Protein AF-A0A9X8E7H4-F1 (afdb_monomer_lite)

Foldseek 3Di:
DDPVLVVLLVVLVVVCCVVPNDVVSCVVLVPDDPVVNSVVSVVSSVVVVVVVVVVVVVVVVVVVVVVVVVVVVVVVVVVVVVVVVVVVVVVVVVVVVVVVVVVVVVVD

Organism: Aphanomyces astaci (NCBI:txid112090)

Structure (mmCIF, N/CA/C/O backbone):
data_AF-A0A9X8E7H4-F1
#
_entry.id   AF-A0A9X8E7H4-F1
#
loop_
_atom_site.group_PDB
_atom_site.id
_atom_site.type_symbol
_atom_site.label_atom_id
_atom_site.label_alt_id
_atom_site.label_comp_id
_atom_site.label_asym_id
_atom_site.label_entity_id
_atom_site.label_seq_id
_atom_site.pdbx_PDB_ins_code
_atom_site.Cartn_x
_atom_site.Cartn_y
_atom_site.Cartn_z
_atom_site.occupancy
_atom_site.B_iso_or_equiv
_atom_site.auth_seq_id
_atom_site.auth_comp_id
_atom_site.auth_asym_id
_atom_site.auth_atom_id
_atom_site.pdbx_PDB_model_num
ATOM 1 N N . MET A 1 1 ? 21.633 22.106 -19.760 1.00 51.38 1 MET A N 1
ATOM 2 C CA . MET A 1 1 ? 20.749 21.071 -19.179 1.00 51.38 1 MET A CA 1
ATOM 3 C C . MET A 1 1 ? 20.787 21.200 -17.662 1.00 51.38 1 MET A C 1
ATOM 5 O O . MET A 1 1 ? 21.859 21.450 -17.130 1.00 51.38 1 MET A O 1
ATOM 9 N N . SER A 1 2 ? 19.631 21.154 -16.993 1.00 61.97 2 SER A N 1
ATOM 10 C CA . SER A 1 2 ? 19.512 21.359 -15.537 1.00 61.97 2 SER A CA 1
ATOM 11 C C . SER A 1 2 ? 20.089 20.170 -14.757 1.00 61.97 2 SER A C 1
ATOM 13 O O . SER A 1 2 ? 19.876 19.029 -15.159 1.00 61.97 2 SER A O 1
ATOM 15 N N . SER A 1 3 ? 20.771 20.429 -13.635 1.00 61.28 3 SER A N 1
ATOM 16 C CA . SER A 1 3 ? 21.384 19.415 -12.752 1.00 61.28 3 SER A CA 1
ATOM 17 C C . SER A 1 3 ? 20.412 18.290 -12.350 1.00 61.28 3 SER A C 1
ATOM 19 O O . SER A 1 3 ? 20.781 17.118 -12.301 1.00 61.28 3 SER A O 1
ATOM 21 N N . THR A 1 4 ? 19.132 18.625 -12.162 1.00 61.19 4 THR A N 1
ATOM 22 C CA . THR A 1 4 ? 18.055 17.680 -11.823 1.00 61.19 4 THR A CA 1
ATOM 23 C C . THR A 1 4 ? 17.828 16.618 -12.900 1.00 61.19 4 THR A C 1
ATOM 25 O O . THR A 1 4 ? 17.573 15.463 -12.577 1.00 61.19 4 THR A O 1
ATOM 28 N N . ASN A 1 5 ? 17.962 16.981 -14.178 1.00 69.31 5 ASN A N 1
ATOM 29 C CA . ASN A 1 5 ? 1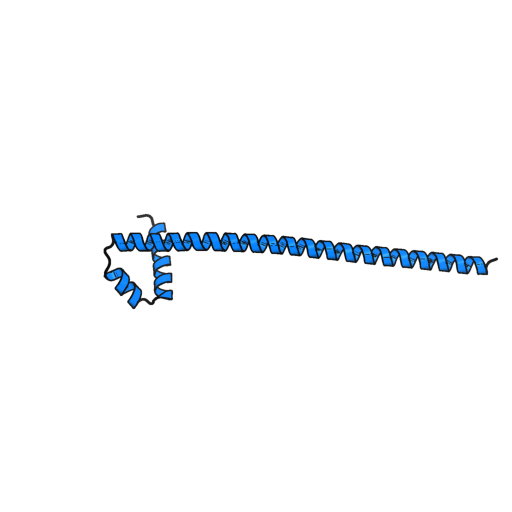7.746 16.056 -15.292 1.00 69.31 5 ASN A CA 1
ATOM 30 C C . ASN A 1 5 ? 18.864 14.992 -15.332 1.00 69.31 5 ASN A C 1
ATOM 32 O O . ASN A 1 5 ? 18.600 13.806 -15.495 1.00 69.31 5 ASN A O 1
ATOM 36 N N . THR A 1 6 ? 20.101 15.391 -15.018 1.00 78.06 6 THR A N 1
ATOM 37 C CA . THR A 1 6 ? 21.241 14.471 -14.900 1.00 78.06 6 THR A CA 1
ATOM 38 C C . THR A 1 6 ? 21.074 13.470 -13.753 1.00 78.06 6 THR A C 1
ATOM 40 O O . THR A 1 6 ? 21.376 12.295 -13.930 1.00 78.06 6 THR A O 1
ATOM 43 N N . ILE A 1 7 ? 20.580 13.898 -12.585 1.00 84.00 7 ILE A N 1
ATOM 44 C CA . ILE A 1 7 ? 20.394 13.006 -11.423 1.00 84.00 7 ILE A CA 1
ATOM 45 C C . ILE A 1 7 ? 19.348 11.929 -11.720 1.00 84.00 7 ILE A C 1
ATOM 47 O O . ILE A 1 7 ? 19.594 10.747 -11.484 1.00 84.00 7 ILE A O 1
ATOM 51 N N . VAL A 1 8 ? 18.197 12.325 -12.267 1.00 79.94 8 VAL A N 1
ATOM 52 C CA . VAL A 1 8 ? 17.114 11.385 -12.587 1.00 79.94 8 VAL A CA 1
ATOM 53 C C . VAL A 1 8 ? 17.553 10.399 -13.666 1.00 79.94 8 VAL A C 1
ATOM 55 O O . VAL A 1 8 ? 17.315 9.200 -13.545 1.00 79.94 8 VAL A O 1
ATOM 58 N N . TYR A 1 9 ? 18.284 10.878 -14.669 1.00 85.00 9 TYR A N 1
ATOM 59 C CA . TYR A 1 9 ? 18.863 10.026 -15.698 1.00 85.00 9 TYR A CA 1
ATOM 60 C C . TYR A 1 9 ? 19.802 8.957 -15.114 1.00 85.00 9 TYR A C 1
ATOM 62 O O . TYR A 1 9 ? 19.708 7.782 -15.471 1.00 85.00 9 TYR A O 1
ATOM 70 N N . GLN A 1 10 ? 20.674 9.332 -14.169 1.00 89.00 10 GLN A N 1
ATOM 71 C CA . GLN A 1 10 ? 21.553 8.374 -13.486 1.00 89.00 10 GLN A CA 1
ATOM 72 C C . GL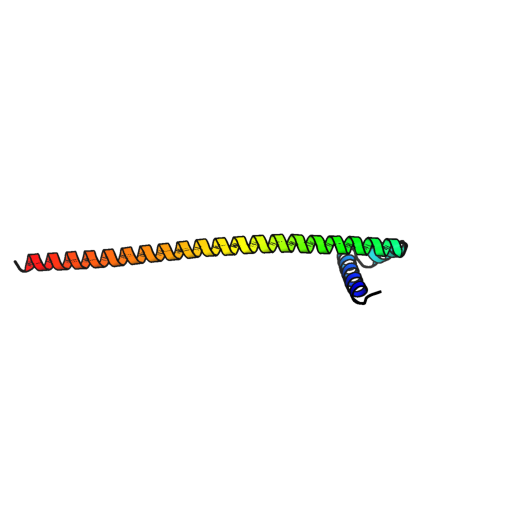N A 1 10 ? 20.775 7.379 -12.619 1.00 89.00 10 GLN A C 1
ATOM 74 O O . GLN A 1 10 ? 21.136 6.202 -12.568 1.00 89.00 10 GLN A O 1
ATOM 79 N N . ALA A 1 11 ? 19.693 7.813 -11.971 1.00 88.50 11 ALA A N 1
ATOM 80 C CA . ALA A 1 11 ? 18.837 6.927 -11.189 1.00 88.50 11 ALA A CA 1
ATOM 81 C C . ALA A 1 11 ? 18.167 5.863 -12.073 1.00 88.50 11 ALA A C 1
ATOM 83 O O . ALA A 1 11 ? 18.225 4.675 -11.755 1.00 88.50 11 ALA A O 1
ATOM 84 N N . VAL A 1 12 ? 17.614 6.263 -13.222 1.00 88.69 12 VAL A N 1
ATOM 85 C CA . VAL A 1 12 ? 17.022 5.325 -14.187 1.00 88.69 12 VAL A CA 1
ATOM 86 C C . VAL A 1 12 ? 18.080 4.361 -14.731 1.00 88.69 12 VAL A C 1
ATOM 88 O O . VAL A 1 12 ? 17.845 3.156 -14.751 1.00 88.69 12 VAL A O 1
ATOM 91 N N . LEU A 1 13 ? 19.275 4.845 -15.091 1.00 90.00 13 LEU A N 1
ATOM 92 C CA . LEU A 1 13 ? 20.371 3.968 -15.522 1.00 90.00 13 LEU A CA 1
ATOM 93 C C . LEU A 1 13 ? 20.771 2.959 -14.444 1.00 90.00 13 LEU A C 1
ATOM 95 O O . LEU A 1 13 ? 21.028 1.801 -14.759 1.00 90.00 13 LEU A O 1
ATOM 99 N N . THR A 1 14 ? 20.819 3.389 -13.185 1.00 91.50 14 THR A N 1
ATOM 100 C CA . THR A 1 14 ? 21.162 2.516 -12.057 1.00 91.50 14 THR A CA 1
ATOM 101 C C . THR A 1 14 ? 20.129 1.402 -11.900 1.00 91.50 14 THR A C 1
ATOM 103 O O . THR A 1 14 ? 20.505 0.239 -11.779 1.00 91.50 14 THR A O 1
ATOM 106 N N . LEU A 1 15 ? 18.837 1.732 -11.982 1.00 89.06 15 LEU A N 1
ATOM 107 C CA . LEU A 1 15 ? 17.750 0.750 -11.911 1.00 89.06 15 LEU A CA 1
ATOM 108 C C . LEU A 1 15 ? 17.791 -0.242 -13.076 1.00 89.06 15 LEU A C 1
ATOM 110 O O . LEU A 1 15 ? 17.657 -1.448 -12.874 1.00 89.06 15 LEU A O 1
ATOM 114 N N . LEU A 1 16 ? 18.022 0.249 -14.294 1.00 89.44 16 LEU A N 1
ATOM 115 C CA . LEU A 1 16 ? 18.133 -0.602 -15.476 1.00 89.44 16 LEU A CA 1
ATOM 116 C C . LEU A 1 16 ? 19.327 -1.554 -15.376 1.00 89.44 16 LEU A C 1
ATOM 118 O O . LEU A 1 16 ? 19.187 -2.743 -15.636 1.00 89.44 16 LEU A O 1
ATOM 122 N N . ARG A 1 17 ? 20.490 -1.064 -14.940 1.00 92.06 17 ARG A N 1
ATOM 123 C CA . ARG A 1 17 ? 21.681 -1.899 -14.728 1.00 92.06 17 ARG A CA 1
ATOM 124 C C . ARG A 1 17 ? 21.468 -2.944 -13.641 1.00 92.06 17 ARG A C 1
ATOM 126 O O . ARG A 1 17 ? 21.932 -4.067 -13.783 1.00 92.06 17 ARG A O 1
ATOM 133 N N . GLN A 1 18 ? 20.732 -2.605 -12.587 1.00 92.38 18 GLN A N 1
ATOM 134 C CA . GLN A 1 18 ? 20.367 -3.561 -11.546 1.00 92.38 18 GLN A CA 1
ATOM 135 C C . GLN A 1 18 ? 19.435 -4.665 -12.073 1.00 92.38 18 GLN A C 1
ATOM 137 O O . GLN A 1 18 ? 19.588 -5.818 -11.679 1.00 92.38 18 GLN A O 1
ATOM 142 N N . GLY A 1 19 ? 18.472 -4.325 -12.936 1.00 90.69 19 GLY A N 1
ATOM 143 C CA . GLY A 1 19 ? 17.492 -5.279 -13.466 1.00 90.69 19 GLY A CA 1
ATOM 144 C C . GLY A 1 19 ? 17.996 -6.133 -14.633 1.00 90.69 19 GLY A C 1
ATOM 145 O O . GLY A 1 19 ? 17.653 -7.309 -14.716 1.00 90.69 19 GLY A O 1
ATOM 146 N N . PHE A 1 20 ? 18.806 -5.552 -15.520 1.00 89.75 20 PHE A N 1
ATOM 147 C CA . PHE A 1 20 ? 19.237 -6.168 -16.782 1.00 89.75 20 PHE A CA 1
ATOM 148 C C . PHE A 1 20 ? 20.745 -6.450 -16.850 1.00 89.75 20 PHE A C 1
ATOM 150 O O . PHE A 1 20 ? 21.183 -7.212 -17.697 1.00 89.75 20 PHE A O 1
ATOM 157 N N . GLY A 1 21 ? 21.554 -5.879 -15.955 1.00 92.25 21 GLY A N 1
ATOM 158 C CA . GLY A 1 21 ? 23.013 -6.002 -15.975 1.00 92.25 21 GLY A CA 1
ATOM 159 C C . GLY A 1 21 ? 23.712 -4.926 -16.817 1.00 92.25 21 GLY A C 1
ATOM 160 O O . GLY A 1 21 ? 23.175 -4.397 -17.789 1.00 92.25 21 GLY A O 1
ATOM 161 N N . ASP A 1 22 ? 24.949 -4.591 -16.441 1.00 91.56 22 ASP A N 1
ATOM 162 C CA . ASP A 1 22 ? 25.719 -3.510 -17.076 1.00 91.56 22 ASP A CA 1
ATOM 163 C C . ASP A 1 22 ? 26.020 -3.764 -18.562 1.00 91.56 22 ASP A C 1
ATOM 165 O O . ASP A 1 22 ? 25.929 -2.846 -19.382 1.00 91.56 22 ASP A O 1
ATOM 169 N N . ASN A 1 23 ? 26.364 -5.001 -18.930 1.00 90.94 23 ASN A N 1
ATOM 170 C CA . ASN A 1 23 ? 26.712 -5.349 -20.312 1.00 90.94 23 ASN A CA 1
ATOM 171 C C . ASN A 1 23 ? 25.509 -5.214 -21.256 1.00 90.94 23 ASN A C 1
ATOM 173 O O . ASN A 1 23 ? 25.643 -4.660 -22.345 1.00 90.94 23 ASN A O 1
ATOM 177 N N . ASP A 1 24 ? 24.327 -5.632 -20.811 1.00 91.06 24 ASP A N 1
ATOM 178 C CA . ASP A 1 24 ? 23.114 -5.591 -21.629 1.00 91.06 24 ASP A CA 1
ATOM 179 C C . ASP A 1 24 ? 22.646 -4.144 -21.828 1.00 91.06 24 ASP A C 1
ATOM 181 O O . ASP A 1 24 ? 22.314 -3.739 -22.942 1.00 91.06 24 ASP A O 1
ATOM 185 N N . ILE A 1 25 ? 22.714 -3.316 -20.778 1.00 90.38 25 ILE A N 1
ATOM 186 C CA . ILE A 1 25 ? 22.373 -1.890 -20.870 1.00 90.38 25 ILE A CA 1
ATOM 187 C C . ILE A 1 25 ? 23.385 -1.116 -21.719 1.00 90.38 25 ILE A C 1
ATOM 189 O O . ILE A 1 25 ? 22.992 -0.251 -22.501 1.00 90.38 25 ILE A O 1
ATOM 193 N N . THR A 1 26 ? 24.682 -1.408 -21.608 1.00 89.44 26 THR A N 1
ATOM 194 C CA . THR A 1 26 ? 25.691 -0.750 -22.454 1.00 89.44 26 THR A CA 1
ATOM 195 C C . THR A 1 26 ? 25.577 -1.158 -23.920 1.00 89.44 26 THR A C 1
ATOM 197 O O . THR A 1 26 ? 25.726 -0.296 -24.783 1.00 89.44 26 THR A O 1
ATOM 200 N N . GLN A 1 27 ? 25.252 -2.419 -24.220 1.00 90.12 27 GLN A N 1
ATOM 201 C CA . GLN A 1 27 ? 25.011 -2.871 -25.590 1.00 90.12 27 GLN A CA 1
ATOM 202 C C . GLN A 1 27 ? 23.731 -2.264 -26.179 1.00 90.12 27 GLN A C 1
ATOM 204 O O . GLN A 1 27 ? 23.753 -1.784 -27.313 1.00 90.12 27 GLN A O 1
ATOM 209 N N . LEU A 1 28 ? 22.642 -2.238 -25.405 1.00 88.44 28 LEU A N 1
ATOM 210 C CA . LEU A 1 28 ? 21.366 -1.652 -25.812 1.00 88.44 28 LEU A CA 1
ATOM 211 C C . LEU A 1 28 ? 21.508 -0.156 -26.116 1.00 88.44 28 LEU A C 1
ATOM 213 O O . LEU A 1 28 ? 21.109 0.298 -27.183 1.00 88.44 28 LEU A O 1
ATOM 217 N N . LEU A 1 29 ? 22.102 0.604 -25.194 1.00 89.19 29 LEU A N 1
ATOM 218 C CA . LEU A 1 29 ? 22.221 2.056 -25.328 1.00 89.19 29 LEU A CA 1
ATOM 219 C C . LEU A 1 29 ? 23.340 2.473 -26.290 1.00 89.19 29 LEU A C 1
ATOM 221 O O . LEU A 1 29 ? 23.208 3.480 -26.975 1.00 89.19 29 LEU A O 1
ATOM 225 N N . GLY A 1 30 ? 24.433 1.707 -26.362 1.00 88.50 30 GLY A N 1
ATOM 226 C CA . GLY A 1 30 ? 25.579 2.009 -27.223 1.00 88.50 30 GLY A CA 1
ATOM 227 C C . GLY A 1 30 ? 25.291 1.872 -28.721 1.00 88.50 30 GLY A C 1
ATOM 228 O O . GLY A 1 30 ? 26.021 2.442 -29.528 1.00 88.50 30 GLY A O 1
ATOM 229 N N . GLY A 1 31 ? 24.236 1.140 -29.095 1.00 88.19 31 GLY A N 1
ATOM 230 C CA . GLY A 1 31 ? 23.765 1.021 -30.477 1.00 88.19 31 GLY A CA 1
ATOM 231 C C . GLY A 1 31 ? 22.745 2.083 -30.906 1.00 88.19 31 GLY A C 1
ATOM 232 O O . GLY A 1 31 ? 22.362 2.096 -32.074 1.00 88.19 31 GLY A O 1
ATOM 233 N N . MET A 1 32 ? 22.284 2.944 -29.992 1.00 92.88 32 MET A N 1
ATOM 234 C CA . MET A 1 32 ? 21.235 3.937 -30.249 1.00 92.88 32 MET A CA 1
ATOM 235 C C . MET A 1 32 ? 21.810 5.323 -30.544 1.00 92.88 32 MET A C 1
ATOM 237 O O . MET A 1 32 ? 22.870 5.697 -30.039 1.00 92.88 32 MET A O 1
ATOM 241 N N . PHE A 1 33 ? 21.072 6.122 -31.318 1.00 93.75 33 PHE A N 1
ATOM 242 C CA . PHE A 1 33 ? 21.373 7.544 -31.434 1.00 93.75 33 PHE A CA 1
ATOM 243 C C . PHE A 1 33 ? 21.064 8.274 -30.111 1.00 93.75 33 PHE A C 1
ATOM 245 O 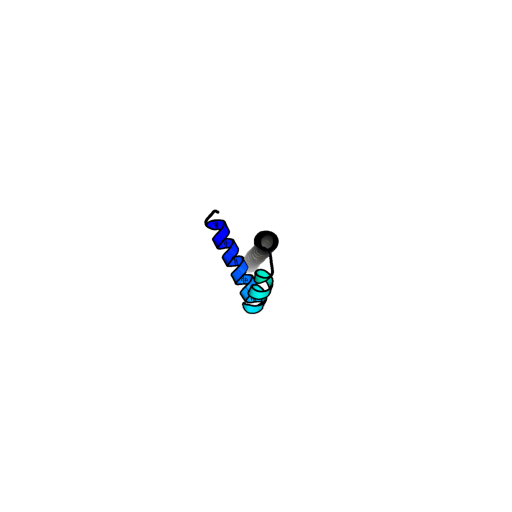O . PHE A 1 33 ? 20.140 7.875 -29.390 1.00 93.75 33 PHE A O 1
ATOM 252 N N . PRO A 1 34 ? 21.808 9.343 -29.765 1.00 88.94 34 PRO A N 1
ATOM 253 C CA . PRO A 1 34 ? 21.629 10.062 -28.499 1.00 88.94 34 PRO A CA 1
ATOM 254 C C . PRO A 1 34 ? 20.198 10.569 -28.251 1.00 88.94 34 PRO A C 1
ATOM 256 O O . PRO A 1 34 ? 19.722 10.569 -27.116 1.00 88.94 34 PRO A O 1
ATOM 259 N N . GLU A 1 35 ? 19.497 10.990 -29.299 1.00 91.19 35 GLU A N 1
ATOM 260 C CA . GLU A 1 35 ? 18.110 11.456 -29.258 1.00 91.19 35 GLU A CA 1
ATOM 261 C C . GLU A 1 35 ? 17.110 10.338 -28.928 1.00 91.19 35 GLU A C 1
ATOM 263 O O . GLU A 1 35 ? 16.183 10.543 -28.135 1.00 91.19 35 GLU A O 1
ATOM 268 N N . ASP A 1 36 ? 17.333 9.141 -29.466 1.00 91.50 36 ASP A N 1
ATOM 269 C CA . ASP A 1 36 ? 16.505 7.966 -29.200 1.00 91.50 36 ASP A CA 1
ATOM 270 C C . ASP A 1 36 ? 16.744 7.471 -27.773 1.00 91.50 36 ASP A C 1
ATOM 272 O O . ASP A 1 36 ? 15.804 7.116 -27.060 1.00 91.50 36 ASP A O 1
ATOM 276 N N . GLN A 1 37 ? 18.001 7.515 -27.319 1.00 89.00 37 GLN A N 1
ATOM 277 C CA . GLN A 1 37 ? 18.367 7.214 -25.940 1.00 89.00 37 GLN A CA 1
ATOM 278 C C . GLN A 1 37 ? 17.690 8.182 -24.962 1.00 89.00 37 GLN A C 1
ATOM 280 O O . GLN A 1 37 ? 17.119 7.748 -23.962 1.00 89.00 37 GLN A O 1
ATOM 285 N N . ALA A 1 38 ? 17.722 9.487 -25.243 1.00 86.94 38 ALA A N 1
ATOM 286 C CA . ALA A 1 38 ? 17.070 10.485 -24.401 1.00 86.94 38 ALA A CA 1
ATOM 287 C C . ALA A 1 38 ? 15.549 10.272 -24.341 1.00 86.94 38 ALA A C 1
ATOM 289 O O . ALA A 1 38 ? 14.963 10.323 -23.259 1.00 86.94 38 ALA A O 1
ATOM 290 N N . SER A 1 39 ? 14.925 9.970 -25.482 1.00 91.31 39 SER A N 1
ATOM 291 C CA . SER A 1 39 ? 13.483 9.709 -25.574 1.00 91.31 39 SER A CA 1
ATOM 292 C C . SER A 1 39 ? 13.076 8.445 -24.811 1.00 91.31 39 SER A C 1
ATOM 294 O O . SER A 1 39 ? 12.089 8.456 -24.076 1.00 91.31 39 SER A O 1
ATOM 296 N N . LEU A 1 40 ? 13.865 7.371 -24.921 1.00 90.88 40 LEU A N 1
ATOM 297 C CA . LEU A 1 40 ? 13.660 6.135 -24.166 1.00 90.88 40 LEU A CA 1
ATOM 298 C C . LEU A 1 40 ? 13.761 6.378 -22.657 1.00 90.88 40 LEU A C 1
ATOM 300 O O . LEU A 1 40 ? 12.902 5.939 -21.895 1.00 90.88 40 LEU A O 1
ATOM 304 N N . MET A 1 41 ? 14.796 7.096 -22.223 1.00 89.38 41 MET A N 1
ATOM 305 C CA . MET A 1 41 ? 15.040 7.366 -20.807 1.00 89.38 41 MET A CA 1
ATOM 306 C C . MET A 1 41 ? 13.944 8.239 -20.191 1.00 89.38 41 MET A C 1
ATOM 308 O O . MET A 1 41 ? 13.520 7.973 -19.067 1.00 89.38 41 MET A O 1
ATOM 312 N N . GLU A 1 42 ? 13.427 9.219 -20.935 1.00 90.81 42 GLU A N 1
ATOM 313 C CA . GLU A 1 42 ? 12.274 10.013 -20.499 1.00 90.81 42 GLU A CA 1
ATOM 314 C C . GLU A 1 42 ? 10.987 9.173 -20.450 1.00 90.81 42 GLU A C 1
ATOM 316 O O . GLU A 1 42 ? 10.219 9.285 -19.496 1.00 90.81 42 GLU A O 1
ATOM 321 N N . GLY A 1 43 ? 10.770 8.270 -21.413 1.00 92.75 43 GLY A N 1
ATOM 322 C CA . GLY A 1 43 ? 9.631 7.345 -21.391 1.00 92.75 43 GLY A CA 1
ATOM 323 C C . GLY A 1 43 ? 9.656 6.396 -20.186 1.00 92.75 43 GLY A C 1
ATOM 324 O O . GLY A 1 43 ? 8.639 6.205 -19.513 1.00 92.75 43 GLY A O 1
ATOM 325 N N . ILE A 1 44 ? 10.830 5.849 -19.860 1.00 91.50 44 ILE A N 1
ATOM 326 C CA . ILE A 1 44 ? 11.025 4.999 -18.677 1.00 91.50 44 ILE A CA 1
ATOM 327 C C . ILE A 1 44 ? 10.786 5.808 -17.403 1.00 91.50 44 ILE A C 1
ATOM 329 O O . ILE A 1 44 ? 10.040 5.368 -16.529 1.00 91.50 44 ILE A O 1
ATOM 333 N N . ARG A 1 45 ? 11.364 7.009 -17.311 1.00 90.00 45 ARG A N 1
ATOM 334 C CA . ARG A 1 45 ? 11.143 7.917 -16.184 1.00 90.00 45 ARG A CA 1
ATOM 335 C C . ARG A 1 45 ? 9.653 8.201 -15.984 1.00 90.00 45 ARG A C 1
ATOM 337 O O . ARG A 1 45 ? 9.161 8.032 -14.874 1.00 90.00 45 ARG A O 1
ATOM 344 N N . SER A 1 46 ? 8.940 8.583 -17.042 1.00 92.50 46 SER A N 1
ATOM 345 C CA . SER A 1 46 ? 7.507 8.888 -16.981 1.00 92.50 46 SER A CA 1
ATOM 346 C C . SER A 1 46 ? 6.686 7.681 -16.522 1.00 92.50 46 SER A C 1
ATOM 348 O O . SER A 1 46 ? 5.804 7.817 -15.675 1.00 92.50 46 SER A O 1
ATOM 350 N N . THR A 1 47 ? 7.025 6.483 -17.005 1.00 94.25 47 THR A N 1
ATOM 351 C CA . THR A 1 47 ? 6.361 5.237 -16.591 1.00 94.25 47 THR A CA 1
ATOM 352 C C . THR A 1 47 ? 6.595 4.936 -15.109 1.00 94.25 47 THR A C 1
ATOM 354 O O . THR A 1 47 ? 5.665 4.539 -14.404 1.00 94.25 47 THR A O 1
ATOM 357 N N . ILE A 1 48 ? 7.818 5.153 -14.613 1.00 90.56 48 ILE A N 1
ATOM 358 C CA . ILE A 1 48 ? 8.152 4.994 -13.191 1.00 90.56 48 ILE A CA 1
ATOM 359 C C . ILE A 1 48 ? 7.383 6.014 -12.345 1.00 90.56 48 ILE A C 1
ATOM 361 O O . ILE A 1 48 ? 6.766 5.632 -11.355 1.00 90.56 48 ILE A O 1
ATOM 365 N N . GLU A 1 49 ? 7.380 7.293 -12.729 1.00 91.62 49 GLU A N 1
ATOM 366 C CA . GLU A 1 49 ? 6.666 8.356 -12.007 1.00 91.62 49 GLU A CA 1
ATOM 367 C C . GLU A 1 49 ? 5.156 8.081 -11.928 1.00 91.62 49 GLU A C 1
ATOM 369 O O . GLU A 1 49 ? 4.553 8.233 -10.860 1.00 91.62 49 GLU A O 1
ATOM 374 N N . LEU A 1 50 ? 4.556 7.610 -13.026 1.00 95.62 50 LEU A N 1
ATOM 375 C CA . LEU A 1 50 ? 3.156 7.196 -13.055 1.00 95.62 50 LEU A CA 1
ATOM 376 C C . LEU A 1 50 ? 2.908 6.009 -12.116 1.00 95.62 50 LEU A C 1
ATOM 378 O O . LEU A 1 50 ? 2.039 6.086 -11.251 1.00 95.62 50 LEU A O 1
ATOM 382 N N . SER A 1 51 ? 3.722 4.956 -12.219 1.00 94.88 51 SER A N 1
ATOM 383 C CA . SER A 1 51 ? 3.585 3.750 -11.389 1.00 94.88 51 SER A CA 1
ATOM 384 C C . SER A 1 51 ? 3.732 4.055 -9.895 1.00 94.88 51 SER A C 1
ATOM 386 O O . SER A 1 51 ? 2.992 3.523 -9.072 1.00 94.88 51 SER A O 1
ATOM 388 N N . VAL A 1 52 ? 4.669 4.936 -9.525 1.00 94.25 52 VAL A N 1
ATOM 389 C CA . VAL A 1 52 ? 4.856 5.383 -8.135 1.00 94.25 52 VAL A CA 1
ATOM 390 C C . VAL A 1 52 ? 3.638 6.159 -7.652 1.00 94.25 52 VAL A C 1
ATOM 392 O O . VAL A 1 52 ? 3.194 5.956 -6.522 1.00 94.25 52 VAL A O 1
ATOM 395 N N . THR A 1 53 ? 3.081 7.025 -8.496 1.00 96.94 53 THR A N 1
ATOM 396 C CA . THR A 1 53 ? 1.884 7.804 -8.166 1.00 96.94 53 THR A CA 1
ATOM 397 C C . THR A 1 53 ? 0.683 6.889 -7.934 1.00 96.94 53 THR A C 1
ATOM 399 O O . THR A 1 53 ? 0.011 7.011 -6.912 1.00 96.94 53 THR A O 1
ATOM 402 N N . GLU A 1 54 ? 0.450 5.929 -8.830 1.00 97.56 54 GLU A N 1
ATOM 403 C CA . GLU A 1 54 ? -0.631 4.944 -8.713 1.00 97.56 54 GLU A CA 1
ATOM 404 C C . GLU A 1 54 ? -0.467 4.059 -7.472 1.00 97.56 54 GLU A C 1
ATOM 406 O O . GLU A 1 54 ? -1.410 3.897 -6.696 1.00 97.56 54 GLU A O 1
ATOM 411 N N . ALA A 1 55 ? 0.739 3.538 -7.230 1.00 96.81 55 ALA A N 1
ATOM 412 C CA . ALA A 1 55 ? 1.027 2.725 -6.051 1.00 96.81 55 ALA A CA 1
ATOM 413 C C . ALA A 1 55 ? 0.855 3.520 -4.748 1.00 96.81 55 ALA A C 1
ATOM 415 O O . ALA A 1 55 ? 0.325 2.996 -3.768 1.00 96.81 55 ALA A O 1
ATOM 416 N N . THR A 1 56 ? 1.262 4.792 -4.739 1.00 97.62 56 THR A N 1
ATOM 417 C CA . THR A 1 56 ? 1.075 5.679 -3.584 1.00 97.62 56 THR A CA 1
ATOM 418 C C . THR A 1 56 ? -0.406 5.925 -3.335 1.00 97.62 56 THR A C 1
ATOM 420 O O . THR A 1 56 ? -0.856 5.758 -2.208 1.00 97.62 56 THR A O 1
ATOM 423 N N . ALA A 1 57 ? -1.183 6.237 -4.375 1.00 97.44 57 ALA A N 1
ATOM 424 C CA . ALA A 1 57 ? -2.623 6.443 -4.253 1.00 97.44 57 ALA A CA 1
ATOM 425 C C . ALA A 1 57 ? -3.341 5.189 -3.723 1.00 97.44 57 ALA A C 1
ATOM 427 O O . ALA A 1 57 ? -4.156 5.284 -2.806 1.00 97.44 57 ALA A O 1
ATOM 428 N N . ALA A 1 58 ? -2.996 4.008 -4.245 1.00 97.19 58 ALA A N 1
ATOM 429 C CA . ALA A 1 58 ? -3.541 2.739 -3.769 1.00 97.19 58 ALA A CA 1
ATOM 430 C C . ALA A 1 58 ? -3.162 2.460 -2.304 1.00 97.19 58 ALA A C 1
ATOM 432 O O . ALA A 1 58 ? -4.010 2.047 -1.513 1.00 97.19 58 ALA A O 1
ATOM 433 N N . SER A 1 59 ? -1.906 2.719 -1.929 1.00 97.19 59 SER A N 1
ATOM 434 C CA . SER A 1 59 ? -1.416 2.571 -0.554 1.00 97.19 59 SER A CA 1
ATOM 435 C C . SER A 1 59 ? -2.138 3.513 0.415 1.00 97.19 59 SER A C 1
ATOM 437 O O . SER A 1 59 ? -2.594 3.077 1.471 1.00 97.19 59 SER A O 1
ATOM 439 N N . THR A 1 60 ? -2.315 4.783 0.040 1.00 97.50 60 THR A N 1
ATOM 440 C CA . THR A 1 60 ? -3.052 5.771 0.839 1.00 97.50 60 THR A CA 1
ATOM 441 C C . THR A 1 60 ? -4.500 5.344 1.052 1.00 97.50 60 THR A C 1
ATOM 443 O O . THR A 1 60 ? -4.947 5.303 2.194 1.00 97.50 60 THR A O 1
ATOM 446 N N . ALA A 1 61 ? -5.207 4.939 -0.006 1.00 97.44 61 ALA A N 1
ATOM 447 C CA . ALA A 1 61 ? -6.590 4.476 0.110 1.00 97.44 61 ALA A CA 1
ATOM 448 C C . ALA A 1 61 ? -6.714 3.226 1.002 1.00 97.44 61 ALA A C 1
ATOM 450 O O . ALA A 1 61 ? -7.628 3.122 1.820 1.00 97.44 61 ALA A O 1
ATOM 451 N N . ALA A 1 62 ? -5.774 2.282 0.885 1.00 97.62 62 ALA A N 1
ATOM 452 C CA . ALA A 1 62 ? -5.738 1.106 1.749 1.00 97.62 62 ALA A CA 1
ATOM 453 C C . ALA A 1 62 ? -5.492 1.482 3.219 1.00 97.62 62 ALA A C 1
ATOM 455 O O . ALA A 1 62 ? -6.114 0.908 4.112 1.00 97.62 62 ALA A O 1
ATOM 456 N N . HIS A 1 63 ? -4.613 2.453 3.478 1.00 97.19 63 HIS A N 1
ATOM 457 C CA . HIS A 1 63 ? -4.343 2.935 4.827 1.00 97.19 63 HIS A CA 1
ATOM 458 C C . HIS A 1 63 ? -5.564 3.629 5.445 1.00 97.19 63 HIS A C 1
ATOM 460 O O . HIS A 1 63 ? -5.930 3.306 6.572 1.00 97.19 63 HIS A O 1
ATOM 466 N N . GLU A 1 64 ? -6.242 4.501 4.696 1.00 97.19 64 GLU A N 1
ATOM 467 C CA . GLU A 1 64 ? -7.478 5.162 5.139 1.00 97.19 64 GLU A CA 1
ATOM 468 C C . GLU A 1 64 ? -8.576 4.147 5.485 1.00 97.19 64 GLU A C 1
ATOM 470 O O . GLU A 1 64 ? -9.214 4.253 6.532 1.00 97.19 64 GLU A O 1
ATOM 475 N N . MET A 1 65 ? -8.742 3.110 4.659 1.00 97.38 65 MET A N 1
ATOM 476 C CA . MET A 1 65 ? -9.695 2.031 4.929 1.00 97.38 65 MET A CA 1
ATOM 477 C C . MET A 1 65 ? -9.360 1.275 6.226 1.00 97.38 65 MET A C 1
ATOM 479 O O . MET A 1 65 ? -10.261 0.927 6.990 1.00 97.38 65 MET A O 1
ATOM 483 N N . LEU A 1 66 ? -8.077 1.010 6.491 1.00 97.56 66 LEU A N 1
ATOM 484 C CA . LEU A 1 66 ? -7.647 0.337 7.720 1.00 97.56 66 LEU A CA 1
ATOM 485 C C . LEU A 1 66 ? -7.878 1.204 8.963 1.00 97.56 66 LEU A C 1
ATOM 487 O O . LEU A 1 66 ? -8.355 0.690 9.973 1.00 97.56 66 LEU A O 1
ATOM 491 N N . GLU A 1 67 ? -7.586 2.503 8.892 1.00 97.62 67 GLU A N 1
ATOM 492 C CA . GLU A 1 67 ? -7.864 3.456 9.976 1.00 97.62 67 GLU A CA 1
ATOM 493 C C . GLU A 1 67 ? -9.365 3.527 10.288 1.00 97.62 67 GLU A C 1
ATOM 495 O O . GLU A 1 67 ? -9.769 3.470 11.453 1.00 97.62 67 GLU A O 1
ATOM 500 N N . GLU A 1 68 ? -10.218 3.558 9.259 1.00 96.69 68 GLU A N 1
ATOM 501 C CA . GLU A 1 68 ? -11.668 3.528 9.446 1.00 96.69 68 GLU A CA 1
ATOM 502 C C . GLU A 1 68 ? -12.124 2.227 10.126 1.00 96.69 68 GLU A C 1
ATOM 504 O O . GLU A 1 68 ? -12.884 2.260 11.099 1.00 96.69 68 GLU A O 1
ATOM 509 N N . GLN A 1 69 ? -11.628 1.075 9.668 1.00 96.81 69 GLN A N 1
ATOM 510 C CA . GLN A 1 69 ? -11.945 -0.216 10.282 1.00 96.81 69 GLN A CA 1
ATOM 511 C C . GLN A 1 69 ? -11.492 -0.281 11.746 1.00 96.81 69 GLN A C 1
ATOM 513 O O . GLN A 1 69 ? -12.245 -0.746 12.606 1.00 96.81 69 GLN A O 1
ATOM 518 N N . LEU A 1 70 ? -10.297 0.223 12.059 1.00 96.50 70 LEU A N 1
ATOM 519 C CA . LEU A 1 70 ? -9.796 0.299 13.431 1.00 96.50 70 LEU A CA 1
ATOM 520 C C . LEU A 1 70 ? -10.663 1.209 14.304 1.00 96.50 70 LEU A C 1
ATOM 522 O O . LEU A 1 70 ? -10.983 0.843 15.441 1.00 96.50 70 LEU A O 1
ATOM 526 N N . ALA A 1 71 ? -11.099 2.358 13.785 1.00 95.75 71 ALA A N 1
ATOM 527 C CA . ALA A 1 71 ? -12.001 3.259 14.495 1.00 95.75 71 ALA A CA 1
ATOM 528 C C . ALA A 1 71 ? -13.348 2.583 14.806 1.00 95.75 71 ALA A C 1
ATOM 530 O O . ALA A 1 71 ? -13.841 2.684 15.936 1.00 95.75 71 ALA A O 1
ATOM 531 N N . GLN A 1 72 ? -13.909 1.839 13.846 1.00 94.38 72 GLN A N 1
ATOM 532 C CA . GLN A 1 72 ? -15.150 1.082 14.029 1.00 94.38 72 GLN A CA 1
ATOM 533 C C . GLN A 1 72 ? -15.000 -0.018 15.089 1.00 94.38 72 GLN A C 1
ATOM 535 O O . GLN A 1 72 ? -15.811 -0.086 16.016 1.00 94.38 72 GLN A O 1
ATOM 540 N N . ILE A 1 73 ? -13.943 -0.834 15.007 1.00 94.69 73 ILE A N 1
ATOM 541 C CA . ILE A 1 73 ? -13.659 -1.900 15.984 1.00 94.69 73 ILE A CA 1
ATOM 542 C C . ILE A 1 73 ? -13.489 -1.308 17.383 1.00 94.69 73 ILE A C 1
ATOM 544 O O . ILE A 1 73 ? -14.085 -1.794 18.343 1.00 94.69 73 ILE A O 1
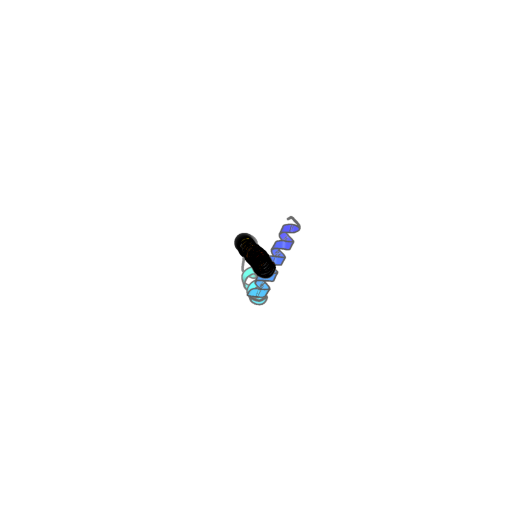ATOM 548 N N . THR A 1 74 ? -12.729 -0.219 17.499 1.00 94.94 74 THR A N 1
ATOM 549 C CA . THR A 1 74 ? -12.494 0.446 18.784 1.00 94.94 74 THR A CA 1
ATOM 550 C C . THR A 1 74 ? -13.793 1.012 19.357 1.00 94.94 74 THR A C 1
ATOM 552 O O . THR A 1 74 ? -14.061 0.867 20.548 1.00 94.94 74 THR A O 1
ATOM 555 N N . SER A 1 75 ? -14.636 1.632 18.526 1.00 93.31 75 SER A N 1
ATOM 556 C CA . SER A 1 75 ? -15.946 2.117 18.967 1.00 93.31 75 SER A CA 1
ATOM 557 C C . SER A 1 75 ? -16.844 0.979 19.442 1.00 93.31 75 SER A C 1
ATOM 559 O O . SER A 1 75 ? -17.518 1.120 20.460 1.00 93.31 75 SER A O 1
ATOM 561 N N . HIS A 1 76 ? -16.859 -0.143 18.724 1.00 93.06 76 HIS A N 1
ATOM 562 C CA . HIS A 1 76 ? -17.653 -1.304 19.102 1.00 93.06 76 HIS A CA 1
ATOM 563 C C . HIS A 1 76 ? -17.168 -1.920 20.421 1.00 93.06 76 HIS A C 1
ATOM 565 O O . HIS A 1 76 ? -17.985 -2.231 21.285 1.00 93.06 76 HIS A O 1
ATOM 571 N N . GLY A 1 77 ? -15.848 -2.021 20.609 1.00 92.38 77 GLY A N 1
ATOM 572 C CA . GLY A 1 77 ? -15.238 -2.476 21.859 1.00 92.38 77 GLY A CA 1
ATOM 573 C C . GLY A 1 77 ? -15.632 -1.602 23.050 1.00 92.38 77 GLY A C 1
ATOM 574 O O . GLY A 1 77 ? -16.121 -2.125 24.048 1.00 92.38 77 GLY A O 1
ATOM 575 N N . ARG A 1 78 ? -15.532 -0.272 22.913 1.00 92.75 78 ARG A N 1
ATOM 576 C CA . ARG A 1 78 ? -15.971 0.668 23.962 1.00 92.75 78 ARG A CA 1
ATOM 577 C C . ARG A 1 78 ? -17.454 0.514 24.301 1.00 92.75 78 ARG A C 1
ATOM 579 O O . ARG A 1 78 ? -17.808 0.457 25.472 1.00 92.75 78 ARG A O 1
ATOM 586 N N . ASN A 1 79 ? -18.315 0.380 23.290 1.00 93.44 79 ASN A N 1
ATOM 587 C CA . ASN A 1 79 ? -19.745 0.165 23.521 1.00 93.44 79 ASN A CA 1
ATOM 588 C C . ASN A 1 79 ? -20.000 -1.128 24.309 1.00 93.44 79 ASN A C 1
ATOM 590 O O . ASN A 1 79 ? -20.839 -1.155 25.206 1.00 93.44 79 ASN A O 1
ATOM 594 N N . PHE A 1 80 ? -19.278 -2.205 23.993 1.00 92.69 80 PHE A N 1
ATOM 595 C CA . PHE A 1 80 ? -19.395 -3.468 24.718 1.00 92.69 80 PHE A CA 1
ATOM 596 C C . PHE A 1 80 ? -18.936 -3.345 26.179 1.00 92.69 80 PHE A C 1
ATOM 598 O O . PHE A 1 80 ? -19.621 -3.832 27.079 1.00 92.69 80 PHE A O 1
ATOM 605 N N . GLU A 1 81 ? -17.824 -2.654 26.432 1.00 96.31 81 GLU A N 1
ATOM 606 C CA . GLU A 1 81 ? -17.353 -2.352 27.790 1.00 96.31 81 GLU A CA 1
ATOM 607 C C . GLU A 1 81 ? -18.391 -1.550 28.590 1.00 96.31 81 GLU A C 1
ATOM 609 O O . GLU A 1 81 ? -18.661 -1.872 29.752 1.00 96.31 81 GLU A O 1
ATOM 614 N N . ASP A 1 82 ? -19.034 -0.567 27.957 1.00 96.06 82 ASP A N 1
ATOM 615 C CA . ASP A 1 82 ? -20.106 0.221 28.565 1.00 96.06 82 ASP A CA 1
ATOM 616 C C . ASP A 1 82 ? -21.324 -0.635 28.925 1.00 96.06 82 ASP A C 1
ATOM 618 O O . ASP A 1 82 ? -21.831 -0.539 30.045 1.00 96.06 82 ASP A O 1
ATOM 622 N N . PHE A 1 83 ? -21.756 -1.529 28.030 1.00 95.44 83 PHE A N 1
ATOM 623 C CA . PHE A 1 83 ? -22.836 -2.473 28.328 1.00 95.44 83 PHE A CA 1
ATOM 624 C C . PHE A 1 83 ? -22.503 -3.375 29.518 1.00 95.44 83 PHE A C 1
ATOM 626 O O . PHE A 1 83 ? -23.348 -3.575 30.393 1.00 95.44 83 PHE A O 1
ATOM 633 N N . LEU A 1 84 ? -21.275 -3.900 29.587 1.00 96.75 84 LEU A N 1
ATOM 634 C CA . LEU A 1 84 ? -20.844 -4.734 30.710 1.00 96.75 84 LEU A CA 1
ATOM 635 C C . LEU A 1 84 ? -20.826 -3.961 32.030 1.00 96.75 84 LEU A C 1
ATOM 637 O O . LEU A 1 84 ? -21.203 -4.511 33.067 1.00 96.75 84 LEU A O 1
ATOM 641 N N . ARG A 1 85 ? -20.408 -2.692 32.008 1.00 97.44 85 ARG A N 1
ATOM 642 C CA . ARG A 1 85 ? -20.456 -1.814 33.180 1.00 97.44 85 ARG A CA 1
ATOM 643 C C . ARG A 1 85 ? -21.891 -1.618 33.666 1.00 97.44 85 ARG A C 1
ATOM 645 O O . ARG A 1 85 ? -22.162 -1.894 34.831 1.00 97.44 85 ARG A O 1
ATOM 652 N N . VAL A 1 86 ? -22.808 -1.244 32.773 1.00 97.12 86 VAL A N 1
ATOM 653 C CA . VAL A 1 86 ? -24.229 -1.050 33.113 1.00 97.12 86 VAL A CA 1
ATOM 654 C C . VAL A 1 86 ? -24.851 -2.337 33.659 1.00 97.12 86 VAL A C 1
ATOM 656 O O . VAL A 1 86 ? -25.578 -2.302 34.651 1.00 97.12 86 VAL A O 1
ATOM 659 N N . ALA A 1 87 ? -24.541 -3.493 33.064 1.00 97.12 87 ALA A N 1
ATOM 660 C CA . ALA A 1 87 ? -25.035 -4.783 33.543 1.00 97.12 87 ALA A CA 1
ATOM 661 C C . ALA A 1 87 ? -24.540 -5.107 34.965 1.00 97.12 87 ALA A C 1
ATOM 663 O O . ALA A 1 87 ? -25.317 -5.580 35.798 1.00 97.12 87 ALA A O 1
ATOM 664 N N . ARG A 1 88 ? -23.266 -4.818 35.267 1.00 97.19 88 ARG A N 1
ATOM 665 C CA . ARG A 1 88 ? -22.692 -5.000 36.611 1.00 97.19 88 ARG A CA 1
ATOM 666 C C . ARG A 1 88 ? -23.329 -4.071 37.637 1.00 97.19 88 ARG A C 1
ATOM 668 O O . ARG A 1 88 ? -23.710 -4.541 38.702 1.00 97.19 88 ARG A O 1
ATOM 675 N N . GLU A 1 89 ? -23.478 -2.791 37.308 1.00 97.62 89 GLU A N 1
ATOM 676 C CA . GLU A 1 89 ? -24.139 -1.810 38.179 1.00 97.62 89 GLU A CA 1
ATOM 677 C C . GLU A 1 89 ? -25.585 -2.226 38.466 1.00 97.62 89 GLU A C 1
ATOM 679 O O . GLU A 1 89 ? -25.993 -2.290 39.622 1.00 97.62 89 GLU A O 1
ATOM 684 N N . THR A 1 90 ? -26.329 -2.624 37.431 1.00 97.25 90 THR A N 1
ATOM 685 C CA . THR A 1 90 ? -27.711 -3.104 37.578 1.00 97.25 90 THR A CA 1
ATOM 686 C C . THR A 1 90 ? -27.778 -4.329 38.490 1.00 97.25 90 THR A C 1
ATOM 688 O O . THR A 1 90 ? -28.606 -4.379 39.396 1.00 97.25 90 THR A O 1
ATOM 691 N N . THR A 1 91 ? -26.874 -5.295 38.308 1.00 96.81 91 THR A N 1
ATOM 692 C CA . THR A 1 91 ? -26.818 -6.498 39.154 1.00 96.81 91 THR A CA 1
ATOM 693 C C . THR A 1 91 ? -26.559 -6.135 40.616 1.00 96.81 91 THR A C 1
ATOM 695 O O . THR A 1 91 ? -27.307 -6.573 41.484 1.00 96.81 91 THR A O 1
ATOM 698 N N . ALA A 1 92 ? -25.581 -5.264 40.884 1.00 96.75 92 ALA A N 1
ATOM 699 C CA . ALA A 1 92 ? -25.272 -4.814 42.239 1.00 96.75 92 ALA A CA 1
ATOM 700 C C . ALA A 1 92 ? -26.464 -4.098 42.901 1.00 96.75 92 ALA A C 1
ATOM 702 O O . ALA A 1 92 ? -26.778 -4.366 44.058 1.00 96.75 92 ALA A O 1
ATOM 703 N N . THR A 1 93 ? -27.177 -3.237 42.163 1.00 96.56 93 THR A N 1
ATOM 704 C CA . THR A 1 93 ? -28.372 -2.562 42.703 1.00 96.56 93 THR A CA 1
ATOM 705 C C . THR A 1 93 ? -29.503 -3.535 43.033 1.00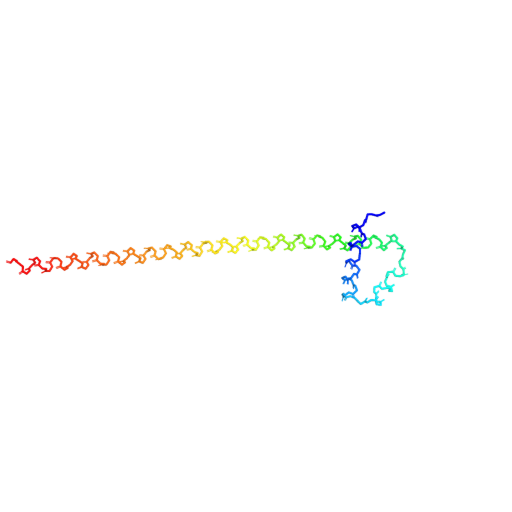 96.56 93 THR A C 1
ATOM 707 O O . THR A 1 93 ? -30.169 -3.377 44.054 1.00 96.56 93 THR A O 1
ATOM 710 N N . LEU A 1 94 ? -29.712 -4.564 42.205 1.00 96.25 94 LEU A N 1
ATOM 711 C CA . LEU A 1 94 ? -30.722 -5.591 42.461 1.00 96.25 94 LEU A CA 1
ATOM 712 C C . LEU A 1 94 ? -30.355 -6.448 43.679 1.00 96.25 94 LEU A C 1
ATOM 714 O O . LEU A 1 94 ? -31.228 -6.762 44.487 1.00 96.25 94 LEU A O 1
ATOM 718 N N . GLU A 1 95 ? -29.077 -6.794 43.843 1.00 95.31 95 GLU A N 1
ATOM 719 C CA . GLU A 1 95 ? -28.574 -7.516 45.018 1.00 95.31 95 GLU A CA 1
ATOM 720 C C . GLU A 1 95 ? -28.743 -6.702 46.312 1.00 95.31 95 GLU A C 1
ATOM 722 O O . GLU A 1 95 ? -29.169 -7.244 47.337 1.00 95.31 95 GLU A O 1
ATOM 727 N N . GLU A 1 96 ? -28.473 -5.394 46.269 1.00 94.19 96 GLU A N 1
ATOM 728 C CA . GLU A 1 96 ? -28.689 -4.486 47.400 1.00 94.19 96 GLU A CA 1
ATOM 729 C C . GLU A 1 96 ? -30.178 -4.385 47.764 1.00 94.19 96 GLU A C 1
ATOM 731 O O . GLU A 1 96 ? -30.541 -4.537 48.934 1.00 94.19 96 GLU A O 1
ATOM 736 N N . GLN A 1 97 ? -31.056 -4.208 46.771 1.00 94.50 97 GLN A N 1
ATOM 737 C CA . GLN A 1 97 ? -32.507 -4.170 46.978 1.00 94.50 97 GLN A CA 1
ATOM 738 C C . GLN A 1 97 ? -33.037 -5.479 47.573 1.00 94.50 97 GLN A C 1
ATOM 740 O O . GLN A 1 97 ? -33.798 -5.447 48.542 1.00 94.50 97 GLN A O 1
ATOM 745 N N . ALA A 1 98 ? -32.609 -6.628 47.043 1.00 91.75 98 ALA A N 1
ATOM 746 C CA . ALA A 1 98 ? -32.993 -7.938 47.563 1.00 91.75 98 ALA A CA 1
ATOM 747 C C . ALA A 1 98 ? -32.541 -8.125 49.020 1.00 91.75 98 ALA A C 1
ATOM 749 O O . ALA A 1 98 ? -33.311 -8.601 49.857 1.00 91.75 98 ALA A O 1
ATOM 750 N N . SER A 1 99 ? -31.320 -7.691 49.344 1.00 92.12 99 SER A N 1
ATOM 751 C CA . SER A 1 99 ? -30.780 -7.748 50.707 1.00 92.12 99 SER A CA 1
ATOM 752 C C . SER A 1 99 ? -31.559 -6.843 51.667 1.00 92.12 99 SER A C 1
ATOM 754 O O . SER A 1 99 ? -31.885 -7.252 52.782 1.00 92.12 99 SER A O 1
ATOM 756 N N . ALA A 1 100 ? -31.910 -5.627 51.239 1.00 90.19 100 ALA A N 1
ATOM 757 C CA . ALA A 1 100 ? -32.713 -4.698 52.032 1.00 90.19 100 ALA A CA 1
ATOM 758 C C . ALA A 1 100 ? -34.124 -5.242 52.310 1.00 90.19 100 ALA A C 1
ATOM 760 O O . ALA A 1 100 ? -34.596 -5.163 53.444 1.00 90.19 100 ALA A O 1
ATOM 761 N N . MET A 1 101 ? -34.774 -5.840 51.306 1.00 89.50 101 MET A N 1
ATOM 762 C CA . MET A 1 101 ? -36.088 -6.473 51.465 1.00 89.50 101 MET A CA 1
ATOM 763 C C . MET A 1 101 ? -36.032 -7.677 52.411 1.00 89.50 101 MET A C 1
ATOM 765 O O . MET A 1 101 ? -36.845 -7.767 53.326 1.00 89.50 101 MET A O 1
ATOM 769 N N . SER A 1 102 ? -35.030 -8.551 52.259 1.00 85.00 102 SER A N 1
ATOM 770 C CA . SER A 1 102 ? -34.838 -9.701 53.151 1.00 85.00 102 SER A CA 1
ATOM 771 C C . SER A 1 102 ? -34.642 -9.283 54.612 1.00 85.00 102 SER A C 1
ATOM 773 O O . SER A 1 102 ? -35.131 -9.955 55.515 1.00 85.00 102 SER A O 1
ATOM 775 N N . ASN A 1 103 ? -33.935 -8.179 54.864 1.00 79.19 103 ASN A N 1
ATOM 776 C CA . ASN A 1 103 ? -33.743 -7.659 56.219 1.00 79.19 103 ASN A CA 1
ATOM 777 C C . ASN A 1 103 ? -35.015 -7.001 56.781 1.00 79.19 103 ASN A C 1
ATOM 779 O O . ASN A 1 103 ? -35.255 -7.061 57.988 1.00 79.19 103 ASN A O 1
ATOM 783 N N . HIS A 1 104 ? -35.840 -6.388 55.926 1.00 77.06 104 HIS A N 1
ATOM 784 C CA . HIS A 1 104 ? -37.118 -5.806 56.333 1.00 77.06 104 HIS A CA 1
ATOM 785 C C . HIS A 1 104 ? -38.098 -6.880 56.829 1.00 77.06 104 HIS A C 1
ATOM 787 O O . HIS A 1 104 ? -38.671 -6.718 57.905 1.00 77.06 104 HIS A O 1
ATOM 793 N N . ASP A 1 105 ? -38.193 -8.010 56.121 1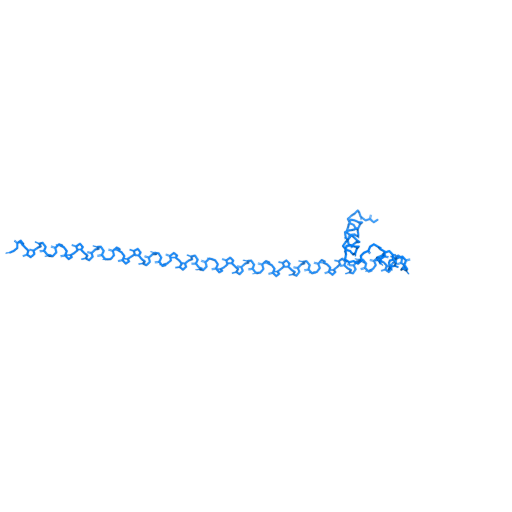.00 66.25 105 ASP A N 1
ATOM 794 C CA . ASP A 1 105 ? -39.042 -9.149 56.505 1.00 66.25 105 ASP A CA 1
ATOM 795 C C . ASP A 1 105 ? -38.595 -9.834 57.809 1.00 66.25 105 ASP A C 1
ATOM 797 O O . ASP A 1 105 ? -39.405 -10.451 58.491 1.00 66.25 105 ASP A O 1
ATOM 801 N N . HIS A 1 106 ? -37.321 -9.714 58.196 1.00 62.12 106 HIS A N 1
ATOM 802 C CA . HIS A 1 106 ? -36.818 -10.226 59.477 1.00 62.12 106 HIS A CA 1
ATOM 803 C C . HIS A 1 106 ? -37.074 -9.297 60.674 1.00 62.12 106 HIS A C 1
ATOM 805 O O . HIS A 1 106 ? -36.841 -9.705 61.813 1.00 62.12 106 HIS A O 1
ATOM 811 N N . THR A 1 107 ? -37.512 -8.057 60.435 1.00 58.94 107 THR A N 1
ATOM 812 C CA . THR A 1 107 ? -37.725 -7.045 61.487 1.00 58.94 107 THR A CA 1
ATOM 813 C C . THR A 1 107 ? -39.214 -6.831 61.819 1.00 58.94 107 THR A C 1
ATOM 815 O O . THR A 1 107 ? -39.521 -6.147 62.798 1.00 58.94 107 THR A O 1
ATOM 818 N N . LEU A 1 108 ? -40.131 -7.407 61.031 1.00 52.53 108 LEU A N 1
ATOM 819 C CA . LEU A 1 108 ? -41.587 -7.429 61.255 1.00 52.53 108 LEU A CA 1
ATOM 820 C C . LEU A 1 108 ? -42.030 -8.724 61.951 1.00 52.53 108 LEU A C 1
ATOM 822 O O . LEU A 1 108 ? -43.004 -8.643 62.735 1.00 52.53 108 LEU A O 1
#

Secondary structure (DSSP, 8-state):
--HHHHHHHHHHHHHHHHHH-HHHHHHHHHTS-HHHHHHHHHHHHHHHHHHHHHHHHHHHHHHHHHHHHHHHHHHHHHHHHHHHHHHHHHHHHHHHHHHHHHHHHTT-

Radius of gyration: 34.92 Å; chains: 1; bounding box: 68×32×93 Å

Sequence (108 aa):
MSSTNTIVYQAVLTLLRQGFGDNDITQLLGGMFPEDQASLMEGIRSTIELSVTEATAASTAAHEMLEEQLAQITSHGRNFEDFLRVARETTATLEEQASAMSNHDHTL

pLDDT: mean 89.9, std 9.95, range [51.38, 97.62]